Protein AF-A0A4R8GPX7-F1 (afdb_monomer_lite)

Radius of gyration: 12.35 Å; chains: 1; bounding box: 32×23×29 Å

Foldseek 3Di:
DWLDWDAAPNDTATEEEDPAAVVQCVVVVNDSVVVVVQVCVCGCVLVVQEPPPAWEWRAEQVQQKIWIWHHYPRYTYTHHIDNGSDDDDDPRYHYHYDD

InterPro domains:
  IPR025354 Protein of unknown function DUF4258 [PF14076] (18-82)

Sequence (99 aa):
MLLTECILDDKYFRVESTTHALKRMEERDINQNLVTAIILSLDKKLLDYNDTGEEVAVIDQENNLAVIIEVREFKAVVITVIDRANIHIKDGTRLEEIA

pLDDT: mean 93.26, std 6.21, range [66.94, 98.38]

Secondary structure (DSSP, 8-state):
-EEEEEEETTEEEEEEE-HHHHHHHHTTT--HHHHHHHHHTTTTHHHHHTTS--EEEEEETTTTEEEEEEEETTEEEEEEEES-S-----TT-EEEEE-

Organism: NCBI:txid46469

Structure (mmCIF, N/CA/C/O backbone):
data_AF-A0A4R8GPX7-F1
#
_entry.id   AF-A0A4R8GPX7-F1
#
loop_
_atom_site.group_PDB
_atom_site.id
_atom_site.type_symbol
_atom_site.label_atom_id
_atom_site.label_alt_id
_atom_site.label_comp_id
_atom_site.label_asym_id
_atom_site.label_entity_id
_atom_site.label_seq_id
_atom_site.pdbx_PDB_ins_code
_atom_site.Cartn_x
_atom_site.Cartn_y
_atom_site.Cartn_z
_atom_site.occupancy
_atom_site.B_iso_or_equiv
_atom_site.auth_seq_id
_atom_site.auth_comp_id
_atom_site.auth_asym_id
_atom_site.auth_atom_id
_atom_site.pdbx_PDB_model_num
ATOM 1 N N . MET A 1 1 ? 8.860 7.572 6.868 1.00 95.25 1 MET A N 1
ATOM 2 C CA . MET A 1 1 ? 9.336 6.747 8.001 1.00 95.25 1 MET A CA 1
ATOM 3 C C . MET A 1 1 ? 9.199 5.296 7.601 1.00 95.25 1 MET A C 1
ATOM 5 O O . MET A 1 1 ? 8.143 4.948 7.091 1.00 95.25 1 MET A O 1
ATOM 9 N N . LEU A 1 2 ? 10.250 4.492 7.757 1.00 97.25 2 LEU A N 1
ATOM 10 C CA . LEU A 1 2 ? 10.230 3.077 7.380 1.00 97.25 2 LEU A CA 1
ATOM 11 C C . LEU A 1 2 ? 9.205 2.317 8.232 1.00 97.25 2 LEU A C 1
ATOM 13 O O . LEU A 1 2 ? 9.245 2.429 9.454 1.00 97.25 2 LEU A O 1
ATOM 17 N N . LEU A 1 3 ? 8.299 1.588 7.578 1.00 97.25 3 LEU A N 1
ATOM 18 C CA . LEU A 1 3 ? 7.371 0.660 8.228 1.00 97.25 3 LEU A CA 1
ATOM 19 C C . LEU A 1 3 ? 7.883 -0.780 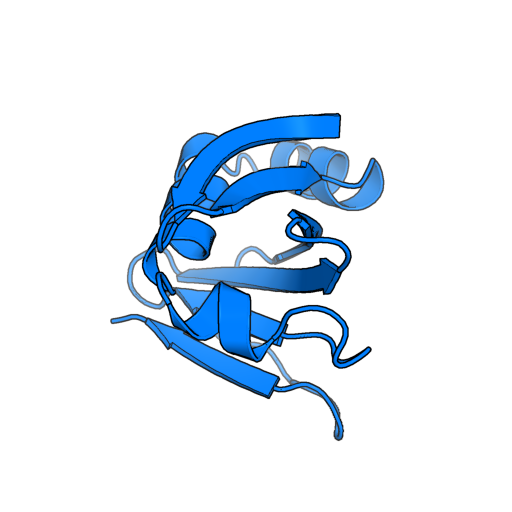8.128 1.00 97.25 3 LEU A C 1
ATOM 21 O O . LEU A 1 3 ? 7.890 -1.505 9.116 1.00 97.25 3 LEU A O 1
ATOM 25 N N . THR A 1 4 ? 8.306 -1.195 6.931 1.00 98.00 4 THR A N 1
ATOM 26 C CA . THR A 1 4 ? 8.872 -2.524 6.671 1.00 98.00 4 THR A CA 1
ATOM 27 C C . THR A 1 4 ? 9.705 -2.532 5.385 1.00 98.00 4 THR A C 1
ATOM 29 O O . THR A 1 4 ? 9.675 -1.574 4.606 1.00 98.00 4 THR A O 1
ATOM 32 N N . GLU A 1 5 ? 10.444 -3.612 5.162 1.00 97.50 5 GLU A N 1
ATOM 33 C CA . GLU A 1 5 ? 11.282 -3.856 3.989 1.00 97.50 5 GLU A CA 1
ATOM 34 C C . GLU A 1 5 ? 11.269 -5.343 3.617 1.00 97.50 5 GLU A C 1
ATOM 36 O O . GLU A 1 5 ? 11.135 -6.210 4.482 1.00 97.50 5 GLU A O 1
ATOM 41 N N . CYS A 1 6 ? 11.387 -5.646 2.325 1.00 95.81 6 CYS A N 1
ATOM 42 C CA . CYS A 1 6 ? 11.380 -7.011 1.806 1.00 95.81 6 CYS A CA 1
ATOM 43 C C . CYS A 1 6 ? 12.117 -7.113 0.461 1.00 95.81 6 CYS A C 1
ATOM 45 O O . CYS A 1 6 ? 12.549 -6.111 -0.111 1.00 95.81 6 CYS A O 1
ATOM 47 N N . ILE A 1 7 ? 12.271 -8.341 -0.042 1.00 95.81 7 ILE A N 1
ATOM 48 C CA . ILE A 1 7 ? 12.705 -8.596 -1.419 1.00 95.81 7 ILE A CA 1
ATOM 49 C C . ILE A 1 7 ? 11.478 -8.992 -2.246 1.00 95.81 7 ILE A C 1
ATOM 51 O O . ILE A 1 7 ? 10.809 -9.966 -1.906 1.00 95.81 7 ILE A O 1
ATOM 55 N N . LEU A 1 8 ? 11.211 -8.261 -3.328 1.00 93.88 8 LEU A N 1
ATOM 56 C CA . LEU A 1 8 ? 10.181 -8.569 -4.326 1.00 93.88 8 LEU A CA 1
ATOM 57 C C . LEU A 1 8 ? 10.856 -8.728 -5.690 1.00 93.88 8 LEU A C 1
ATOM 59 O O . LEU A 1 8 ? 11.459 -7.779 -6.181 1.00 93.88 8 LEU A O 1
ATOM 63 N N . ASP A 1 9 ? 10.777 -9.921 -6.286 1.00 92.69 9 ASP A N 1
ATOM 64 C CA . ASP A 1 9 ? 11.377 -10.244 -7.599 1.00 92.69 9 ASP A CA 1
ATOM 65 C C . ASP A 1 9 ? 12.852 -9.793 -7.722 1.00 92.69 9 ASP A C 1
ATOM 67 O O . ASP A 1 9 ? 13.242 -9.043 -8.617 1.00 92.69 9 ASP A O 1
ATOM 71 N N . ASP A 1 10 ? 13.670 -10.187 -6.739 1.00 94.00 10 ASP A N 1
ATOM 72 C CA . ASP A 1 10 ? 15.088 -9.811 -6.601 1.00 94.00 10 ASP A CA 1
ATOM 73 C C . ASP A 1 10 ? 15.363 -8.297 -6.453 1.00 94.00 10 ASP A C 1
ATOM 75 O O . ASP A 1 10 ? 16.512 -7.848 -6.526 1.00 94.00 10 ASP A O 1
ATOM 79 N N . LYS A 1 11 ? 14.333 -7.481 -6.199 1.00 93.75 11 LYS A N 1
ATOM 80 C CA . LYS A 1 11 ? 14.457 -6.057 -5.864 1.00 93.75 11 LYS A CA 1
ATOM 81 C C . LYS A 1 11 ? 14.284 -5.842 -4.369 1.00 93.75 11 LYS A C 1
ATOM 83 O O . LYS A 1 11 ? 13.338 -6.339 -3.767 1.00 93.75 11 LYS A O 1
ATOM 88 N N . TYR A 1 12 ? 15.175 -5.052 -3.775 1.00 96.56 12 TYR A N 1
ATOM 89 C CA . TYR A 1 12 ? 14.985 -4.563 -2.413 1.00 96.56 12 TYR A CA 1
ATOM 90 C C . TYR A 1 12 ? 13.894 -3.493 -2.409 1.00 96.56 12 TYR A C 1
ATOM 92 O O . TYR A 1 12 ? 14.042 -2.451 -3.049 1.00 96.56 12 TYR A O 1
ATOM 100 N N . PHE A 1 13 ? 12.803 -3.782 -1.708 1.00 97.75 13 PHE A N 1
ATOM 101 C CA . PHE A 1 13 ? 11.597 -2.976 -1.688 1.00 97.75 13 PHE A CA 1
ATOM 102 C C . PHE A 1 13 ? 11.290 -2.496 -0.272 1.00 97.75 13 PHE A C 1
ATOM 104 O O . PHE A 1 13 ? 11.481 -3.219 0.708 1.00 97.75 13 PHE A O 1
ATOM 111 N N . ARG A 1 14 ? 10.800 -1.261 -0.149 1.00 98.31 14 ARG A N 1
ATOM 112 C CA . ARG A 1 14 ? 10.465 -0.651 1.146 1.00 98.31 14 ARG A CA 1
ATOM 113 C C . ARG A 1 14 ? 9.023 -0.187 1.193 1.00 98.31 14 ARG A C 1
ATOM 115 O O . ARG A 1 14 ? 8.478 0.296 0.208 1.00 98.31 14 ARG A O 1
ATOM 122 N N . VAL A 1 15 ? 8.440 -0.237 2.381 1.00 98.25 15 VAL A N 1
ATOM 123 C CA . VAL A 1 15 ? 7.181 0.440 2.681 1.00 98.25 15 VAL A CA 1
ATOM 124 C C . VAL A 1 15 ? 7.477 1.548 3.678 1.00 98.25 15 VAL A C 1
ATOM 126 O O . VAL A 1 15 ? 7.967 1.303 4.782 1.00 98.25 15 VAL A O 1
ATOM 129 N N . GLU A 1 16 ? 7.188 2.785 3.294 1.00 98.38 16 GLU A N 1
ATOM 130 C CA . GLU A 1 16 ? 7.374 3.961 4.134 1.00 98.38 16 GLU A CA 1
ATOM 131 C C . GLU A 1 16 ? 6.055 4.694 4.341 1.00 98.38 16 GLU A C 1
ATOM 133 O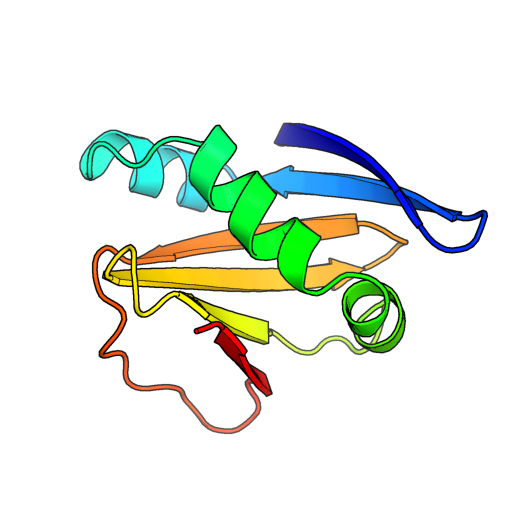 O . GLU A 1 16 ? 5.239 4.783 3.440 1.00 98.38 16 GLU A O 1
ATOM 138 N N . SER A 1 17 ? 5.872 5.309 5.503 1.00 97.81 17 SER A N 1
ATOM 139 C CA . SER A 1 17 ? 4.739 6.191 5.772 1.00 97.81 17 SER A CA 1
ATOM 140 C C . SER A 1 17 ? 5.143 7.657 5.776 1.00 97.81 17 SER A C 1
ATOM 142 O O . SER A 1 17 ? 6.219 8.024 6.269 1.00 97.81 17 SER A O 1
ATOM 144 N N . THR A 1 18 ? 4.251 8.519 5.295 1.00 98.06 18 THR A N 1
ATOM 145 C CA . THR A 1 18 ? 4.311 9.957 5.577 1.00 98.06 18 THR A CA 1
ATOM 146 C C . THR A 1 18 ? 3.934 10.238 7.036 1.00 98.06 18 THR A C 1
ATOM 148 O O . THR A 1 18 ? 3.261 9.434 7.688 1.00 98.06 18 THR A O 1
ATOM 151 N N . THR A 1 19 ? 4.318 11.411 7.548 1.00 97.31 19 THR A N 1
ATOM 152 C CA . THR A 1 19 ? 3.854 11.902 8.859 1.00 97.31 19 THR A CA 1
ATOM 153 C C . THR A 1 19 ? 2.330 12.012 8.907 1.00 97.31 19 THR A C 1
ATOM 155 O O . THR A 1 19 ? 1.717 11.740 9.936 1.00 97.31 19 THR A O 1
ATOM 158 N N . HIS A 1 20 ? 1.708 12.379 7.782 1.00 96.69 20 HIS A N 1
ATOM 159 C CA . HIS A 1 20 ? 0.259 12.484 7.670 1.00 96.69 20 HIS A CA 1
ATOM 160 C C . HIS A 1 20 ? -0.429 11.129 7.865 1.00 96.69 20 HIS A C 1
ATOM 162 O O . HIS A 1 20 ? -1.332 11.017 8.692 1.00 96.69 20 HIS A O 1
ATOM 168 N N . ALA A 1 21 ? 0.028 10.097 7.156 1.00 97.19 21 ALA A N 1
ATOM 169 C CA . ALA A 1 21 ? -0.500 8.746 7.288 1.00 97.19 21 ALA A CA 1
ATOM 170 C C . ALA A 1 21 ? -0.304 8.172 8.698 1.00 97.19 21 ALA A C 1
ATOM 172 O O . ALA A 1 21 ? -1.248 7.608 9.241 1.00 97.19 21 ALA A O 1
ATOM 173 N N . LEU A 1 22 ? 0.857 8.382 9.332 1.00 97.69 22 LEU A N 1
ATOM 174 C CA . LEU A 1 22 ? 1.091 7.923 10.709 1.00 97.69 22 LEU A CA 1
ATOM 175 C C . LEU A 1 22 ? 0.105 8.549 11.695 1.00 97.69 22 LEU A C 1
ATOM 177 O O . LEU A 1 22 ? -0.511 7.837 12.483 1.00 97.69 22 LEU A O 1
ATOM 181 N N . LYS A 1 23 ? -0.104 9.866 11.597 1.00 97.44 23 LYS A N 1
ATOM 182 C CA . LYS A 1 23 ? -1.090 10.566 12.426 1.00 97.44 23 LYS A CA 1
ATOM 183 C C . LYS A 1 23 ? -2.496 10.000 12.220 1.00 97.44 23 LYS A C 1
ATOM 185 O O . LYS A 1 23 ? -3.249 9.847 13.170 1.00 97.44 23 LYS A O 1
ATOM 190 N N . ARG A 1 24 ? -2.848 9.667 10.977 1.00 96.81 24 ARG A N 1
ATOM 191 C CA . ARG A 1 24 ? -4.153 9.090 10.629 1.00 96.81 24 ARG A CA 1
ATOM 192 C C . ARG A 1 24 ? -4.345 7.668 11.129 1.00 96.81 24 ARG A C 1
ATOM 194 O O . ARG A 1 24 ? -5.484 7.297 11.391 1.00 96.81 24 ARG A O 1
ATOM 201 N N . MET A 1 25 ? -3.268 6.896 11.229 1.00 96.75 25 MET A N 1
ATOM 202 C CA . MET A 1 25 ? -3.303 5.583 11.861 1.00 96.75 25 MET A CA 1
ATOM 203 C C . MET A 1 25 ? -3.519 5.725 13.370 1.00 96.75 25 MET A C 1
ATOM 205 O O . MET A 1 25 ? -4.402 5.078 13.913 1.00 96.75 25 MET A O 1
ATOM 209 N N . GLU A 1 26 ? -2.790 6.634 14.023 1.00 96.94 26 GLU A N 1
ATOM 210 C CA . GLU A 1 26 ? -2.920 6.905 15.461 1.00 96.94 26 GLU A CA 1
ATOM 211 C C . GLU A 1 26 ? -4.310 7.441 15.842 1.00 96.94 26 GLU A C 1
ATOM 213 O O . GLU A 1 26 ? -4.956 6.898 16.731 1.00 96.94 26 GLU A O 1
ATOM 218 N N . GLU A 1 27 ? -4.814 8.460 15.133 1.00 96.31 27 GLU A N 1
ATOM 219 C CA . GLU A 1 27 ? -6.134 9.072 15.377 1.00 96.31 27 GLU A CA 1
ATOM 220 C C . GLU A 1 27 ? -7.298 8.072 15.272 1.00 96.31 27 GLU A C 1
ATOM 222 O O . GLU A 1 27 ? -8.393 8.354 15.761 1.00 96.31 27 GLU A O 1
ATOM 227 N N . ARG A 1 28 ? -7.085 6.936 14.601 1.00 93.00 28 ARG A N 1
ATOM 228 C CA . ARG A 1 28 ? -8.122 5.950 14.278 1.00 93.00 28 ARG A CA 1
ATOM 229 C C . ARG A 1 28 ? -7.818 4.544 14.790 1.00 93.00 28 ARG A C 1
ATOM 231 O O . ARG A 1 28 ? -8.512 3.615 14.396 1.00 93.00 28 ARG A O 1
ATOM 238 N N . ASP A 1 29 ? -6.797 4.399 15.633 1.00 95.06 29 ASP A N 1
ATOM 239 C CA . ASP A 1 29 ? -6.356 3.114 16.195 1.00 95.06 29 ASP A CA 1
ATOM 240 C C . ASP A 1 29 ? -6.085 2.029 15.126 1.00 95.06 29 ASP A C 1
ATOM 242 O O . ASP A 1 29 ? -6.401 0.851 15.284 1.00 95.06 29 ASP A O 1
ATOM 246 N N . ILE A 1 30 ? -5.506 2.430 13.988 1.00 95.75 30 ILE A N 1
ATOM 247 C CA . ILE A 1 30 ? -5.163 1.517 12.892 1.00 95.75 30 ILE A CA 1
ATOM 248 C C . ILE A 1 30 ? -3.749 0.979 13.106 1.00 95.75 30 ILE A C 1
ATOM 250 O O . ILE A 1 30 ? -2.775 1.727 13.207 1.00 95.75 30 ILE A O 1
ATOM 254 N N . ASN A 1 31 ? -3.620 -0.345 13.101 1.00 94.88 31 ASN A N 1
ATOM 255 C CA . ASN A 1 31 ? -2.341 -1.017 13.277 1.00 94.88 31 ASN A CA 1
ATOM 256 C C . ASN A 1 31 ? -1.435 -0.856 12.039 1.00 94.88 31 ASN A C 1
ATOM 258 O O . ASN A 1 31 ? -1.810 -1.234 10.929 1.00 94.88 31 ASN A O 1
ATOM 262 N N . GLN A 1 32 ? -0.205 -0.369 12.234 1.00 96.19 32 GLN A N 1
ATOM 263 C CA . GLN A 1 32 ? 0.788 -0.227 11.159 1.00 96.19 32 GLN A CA 1
ATOM 264 C C . GLN A 1 32 ? 1.101 -1.564 10.467 1.00 96.19 32 GLN A C 1
ATOM 266 O O . GLN A 1 32 ? 1.286 -1.581 9.254 1.00 96.19 32 GLN A O 1
ATOM 271 N N . ASN A 1 33 ? 1.104 -2.680 11.205 1.00 96.31 33 ASN A N 1
ATOM 272 C CA . ASN A 1 33 ? 1.347 -4.016 10.651 1.00 96.31 33 ASN A CA 1
ATOM 273 C C . ASN A 1 33 ? 0.214 -4.485 9.729 1.00 96.31 33 ASN A C 1
ATOM 275 O O . ASN A 1 33 ? 0.459 -5.231 8.787 1.00 96.31 33 ASN A O 1
ATOM 279 N N . LEU A 1 34 ? -1.024 -4.054 9.991 1.00 95.88 34 LEU A N 1
ATOM 280 C CA . LEU A 1 34 ? -2.146 -4.337 9.098 1.00 95.88 34 LEU A CA 1
ATOM 281 C C . LEU A 1 34 ? -1.977 -3.564 7.786 1.00 95.88 34 LEU A C 1
ATOM 283 O O . LEU A 1 34 ? -2.081 -4.140 6.709 1.00 95.88 34 LEU A O 1
ATOM 287 N N . VAL A 1 35 ? -1.627 -2.278 7.870 1.00 97.06 35 VAL A N 1
ATOM 288 C CA . VAL A 1 35 ? -1.373 -1.444 6.684 1.00 97.06 35 VAL A CA 1
ATOM 289 C C . VAL A 1 35 ? -0.238 -2.015 5.834 1.00 97.06 35 VAL A C 1
ATOM 291 O O . VAL A 1 35 ? -0.357 -2.070 4.612 1.00 97.06 35 VAL A O 1
ATOM 294 N N . THR A 1 36 ? 0.861 -2.457 6.451 1.00 96.88 36 THR A N 1
ATOM 295 C CA . THR A 1 36 ? 1.961 -3.074 5.698 1.00 96.88 36 THR A CA 1
ATOM 296 C C . THR A 1 36 ? 1.547 -4.394 5.059 1.00 96.88 36 THR A C 1
ATOM 298 O O . THR A 1 36 ? 1.903 -4.619 3.906 1.00 96.88 36 THR A O 1
ATOM 301 N N . ALA A 1 37 ? 0.766 -5.233 5.747 1.00 96.25 37 ALA A N 1
ATOM 302 C CA . ALA A 1 37 ? 0.245 -6.476 5.181 1.00 96.25 37 ALA A CA 1
ATOM 303 C C . ALA A 1 37 ? -0.647 -6.223 3.953 1.00 96.25 37 ALA A C 1
ATOM 305 O O . ALA A 1 37 ? -0.447 -6.860 2.921 1.00 96.25 37 ALA A O 1
ATOM 306 N N . ILE A 1 38 ? -1.551 -5.240 4.030 1.00 96.31 38 ILE A N 1
ATOM 307 C CA . ILE A 1 38 ? -2.410 -4.815 2.912 1.00 96.31 38 ILE A CA 1
ATOM 308 C C . ILE A 1 38 ? -1.567 -4.408 1.703 1.00 96.31 38 ILE A C 1
ATOM 310 O O . ILE A 1 38 ? -1.798 -4.882 0.595 1.00 96.31 38 ILE A O 1
ATOM 314 N N . ILE A 1 39 ? -0.548 -3.572 1.906 1.00 97.00 39 ILE A N 1
ATOM 315 C CA . ILE A 1 39 ? 0.322 -3.112 0.815 1.00 97.00 39 ILE A CA 1
ATOM 316 C C . ILE A 1 39 ? 1.092 -4.282 0.203 1.00 97.00 39 ILE A C 1
ATOM 318 O O . ILE A 1 39 ? 1.142 -4.409 -1.016 1.00 97.00 39 ILE A O 1
ATOM 322 N N . LEU A 1 40 ? 1.678 -5.146 1.035 1.00 95.50 40 LEU A N 1
ATOM 323 C CA . LEU A 1 40 ? 2.463 -6.288 0.565 1.00 95.50 40 LEU A CA 1
ATOM 324 C C . LEU A 1 40 ? 1.607 -7.358 -0.129 1.00 95.50 40 LEU A C 1
ATOM 326 O O . LEU A 1 40 ? 2.140 -8.100 -0.949 1.00 95.50 40 LEU A O 1
ATOM 330 N N . SER A 1 41 ? 0.295 -7.408 0.128 1.00 95.31 41 SER A N 1
ATOM 331 C CA . SER A 1 41 ? -0.633 -8.311 -0.572 1.00 95.31 41 SER A CA 1
ATOM 332 C C . SER A 1 41 ? -0.747 -8.027 -2.077 1.00 95.31 41 SER A C 1
ATOM 334 O O . SER A 1 41 ? -1.107 -8.918 -2.844 1.00 95.31 41 SER A O 1
ATOM 336 N N . LEU A 1 42 ? -0.383 -6.815 -2.516 1.00 94.69 42 LEU A N 1
ATOM 337 C CA . LEU A 1 42 ? -0.308 -6.461 -3.935 1.00 94.69 42 LEU A CA 1
ATOM 338 C C . LEU A 1 42 ? 0.838 -7.178 -4.670 1.00 94.69 42 LEU A C 1
ATOM 340 O O . LEU A 1 42 ? 0.803 -7.271 -5.899 1.00 94.69 42 LEU A O 1
ATOM 344 N N . ASP A 1 43 ? 1.838 -7.675 -3.934 1.00 93.75 43 ASP A N 1
ATOM 345 C CA . ASP A 1 43 ? 2.967 -8.453 -4.451 1.00 93.75 43 ASP A CA 1
ATOM 346 C C . ASP A 1 43 ? 3.596 -7.800 -5.703 1.00 93.75 43 ASP A C 1
ATOM 348 O O . ASP A 1 43 ? 3.987 -6.628 -5.672 1.00 93.75 43 ASP A O 1
ATOM 352 N N . LYS A 1 44 ? 3.655 -8.514 -6.835 1.00 92.50 44 LYS A N 1
ATOM 353 C CA . LYS A 1 44 ? 4.291 -8.045 -8.075 1.00 92.50 44 LYS A CA 1
ATOM 354 C C . LYS A 1 44 ? 3.660 -6.782 -8.656 1.00 92.50 44 LYS A C 1
ATOM 356 O O . LYS A 1 44 ? 4.363 -6.034 -9.329 1.00 92.50 44 LYS A O 1
ATOM 361 N N . LYS A 1 45 ? 2.390 -6.486 -8.348 1.00 94.25 45 LYS A N 1
ATOM 362 C CA . LYS A 1 45 ? 1.732 -5.254 -8.815 1.00 94.25 45 LYS A CA 1
ATOM 363 C C . LYS A 1 45 ? 2.427 -3.998 -8.290 1.00 94.25 45 LYS A C 1
ATOM 365 O O . LYS A 1 45 ? 2.418 -2.972 -8.958 1.00 94.25 45 LYS A O 1
ATOM 370 N N . LEU A 1 46 ? 3.081 -4.072 -7.126 1.00 95.50 46 LEU A N 1
ATOM 371 C CA . LEU A 1 46 ? 3.892 -2.965 -6.612 1.00 95.50 46 LEU A CA 1
ATOM 372 C C . LEU A 1 46 ? 5.003 -2.575 -7.594 1.00 95.50 46 LEU A C 1
ATOM 374 O O . LEU A 1 46 ? 5.305 -1.393 -7.734 1.00 95.50 46 LEU A O 1
ATOM 378 N N . LEU A 1 47 ? 5.587 -3.546 -8.299 1.00 94.62 47 LEU A N 1
ATOM 379 C CA . LEU A 1 47 ? 6.616 -3.288 -9.305 1.00 94.62 47 LEU A CA 1
ATOM 380 C C . LEU A 1 47 ? 6.025 -2.644 -10.564 1.00 94.62 47 LEU A C 1
ATOM 382 O O . LEU A 1 47 ? 6.666 -1.770 -11.141 1.00 94.62 47 LEU A O 1
ATOM 386 N N . ASP A 1 48 ? 4.795 -3.006 -10.939 1.00 94.69 48 ASP A N 1
ATOM 387 C CA . ASP A 1 48 ? 4.077 -2.392 -12.066 1.00 94.69 48 ASP A CA 1
ATOM 388 C C . ASP A 1 48 ? 3.712 -0.923 -11.797 1.00 94.69 48 ASP A C 1
ATOM 390 O O . ASP A 1 48 ? 3.617 -0.120 -12.726 1.00 94.69 48 ASP A O 1
ATOM 394 N N . TYR A 1 49 ? 3.507 -0.562 -10.528 1.00 95.31 49 TYR A N 1
ATOM 395 C CA . TYR A 1 49 ? 3.225 0.812 -10.104 1.00 95.31 49 TYR A CA 1
ATOM 396 C C . TYR A 1 49 ? 4.468 1.678 -9.954 1.00 95.31 49 TYR A C 1
ATOM 398 O O . TYR A 1 49 ? 4.352 2.906 -9.910 1.00 95.31 49 TYR A O 1
ATOM 406 N N . ASN A 1 50 ? 5.644 1.063 -9.874 1.00 96.38 50 ASN A N 1
ATOM 407 C CA . ASN A 1 50 ? 6.870 1.773 -9.575 1.00 96.38 50 ASN A CA 1
ATOM 408 C C . ASN A 1 50 ? 7.199 2.827 -10.643 1.00 96.38 50 ASN A C 1
ATOM 410 O O . ASN A 1 50 ? 7.302 2.518 -11.827 1.00 96.38 50 ASN A O 1
ATOM 414 N N . ASP A 1 51 ? 7.397 4.067 -10.194 1.00 95.94 51 ASP A N 1
ATOM 415 C CA . ASP A 1 51 ? 7.758 5.231 -11.014 1.00 95.94 51 ASP A CA 1
ATOM 416 C C . ASP A 1 51 ? 6.719 5.600 -12.095 1.00 95.94 51 ASP A C 1
ATOM 418 O O . ASP A 1 51 ? 7.017 6.347 -13.027 1.00 95.94 51 ASP A O 1
ATOM 422 N N . THR A 1 52 ? 5.471 5.138 -11.951 1.00 94.38 52 THR A N 1
ATOM 423 C CA . THR A 1 52 ? 4.348 5.548 -12.820 1.00 94.38 52 THR A CA 1
ATOM 424 C C . THR A 1 52 ? 3.893 6.988 -12.565 1.00 94.38 52 THR A C 1
ATOM 426 O O . THR A 1 52 ? 3.314 7.619 -13.447 1.00 94.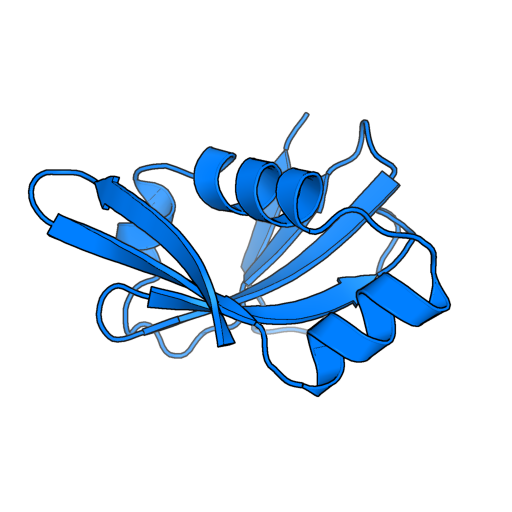38 52 THR A O 1
ATOM 429 N N . GLY A 1 53 ? 4.156 7.513 -11.363 1.00 90.81 53 GLY A N 1
ATOM 430 C CA . GLY A 1 53 ? 3.654 8.809 -10.896 1.00 90.81 53 GLY A CA 1
ATOM 431 C C . GLY A 1 53 ? 2.172 8.800 -10.505 1.00 90.81 53 GLY A C 1
ATOM 432 O O . GLY A 1 53 ? 1.625 9.856 -10.194 1.00 90.81 53 GLY A O 1
ATOM 433 N N . GLU A 1 54 ? 1.523 7.635 -10.524 1.00 91.25 54 GLU A N 1
ATOM 434 C CA . GLU A 1 54 ? 0.111 7.477 -10.185 1.00 91.25 54 GLU A CA 1
ATOM 435 C C . GLU A 1 54 ? -0.065 7.119 -8.703 1.00 91.25 54 GLU A C 1
ATOM 437 O O . GLU A 1 54 ? 0.715 6.363 -8.118 1.00 91.25 54 GLU A O 1
ATOM 442 N N . GLU A 1 55 ? -1.131 7.644 -8.095 1.00 94.44 55 GLU A N 1
ATOM 443 C CA . GLU A 1 55 ? -1.591 7.181 -6.787 1.00 94.44 55 GLU A CA 1
ATOM 444 C C . GLU A 1 55 ? -2.434 5.910 -6.955 1.00 94.44 55 GLU A C 1
ATOM 446 O O . GLU A 1 55 ? -3.247 5.788 -7.880 1.00 94.44 55 GLU A O 1
ATOM 451 N N . VAL A 1 56 ? -2.270 4.976 -6.023 1.00 94.94 56 VAL A N 1
ATOM 452 C CA . VAL A 1 56 ? -3.002 3.713 -5.960 1.00 94.94 56 VAL A CA 1
ATOM 453 C C . VAL A 1 56 ? -3.814 3.684 -4.672 1.00 94.94 56 VAL A C 1
ATOM 455 O O . VAL A 1 56 ? -3.273 3.823 -3.573 1.00 94.94 56 VAL A O 1
ATOM 458 N N . ALA A 1 57 ? -5.121 3.497 -4.809 1.00 95.50 57 ALA A N 1
ATOM 459 C CA . ALA A 1 57 ? -6.026 3.222 -3.709 1.00 95.50 57 ALA A CA 1
ATOM 460 C C . ALA A 1 57 ? -6.164 1.707 -3.536 1.00 95.50 57 ALA A C 1
ATOM 462 O O . ALA A 1 57 ? -6.699 1.028 -4.410 1.00 95.50 57 ALA A O 1
ATOM 463 N N . VAL A 1 58 ? -5.690 1.196 -2.403 1.00 95.56 58 VAL A N 1
ATOM 464 C CA . VAL A 1 58 ? -5.826 -0.208 -2.005 1.00 95.56 58 VAL A CA 1
ATOM 465 C C . VAL A 1 58 ? -6.972 -0.306 -1.014 1.00 95.56 58 VAL A C 1
ATOM 467 O O . VAL A 1 58 ? -6.893 0.268 0.074 1.00 95.56 58 VAL A O 1
ATOM 470 N N . ILE A 1 59 ? -8.044 -0.990 -1.394 1.00 94.50 59 ILE A N 1
ATOM 471 C CA . ILE A 1 59 ? -9.236 -1.166 -0.571 1.00 94.50 59 ILE A CA 1
ATOM 472 C C . ILE A 1 59 ? -9.260 -2.594 -0.035 1.00 94.50 59 ILE A C 1
ATOM 474 O O . ILE A 1 59 ? -9.371 -3.545 -0.803 1.00 94.50 59 ILE A O 1
ATOM 478 N N . ASP A 1 60 ? -9.191 -2.713 1.287 1.00 92.75 60 ASP A N 1
ATOM 479 C CA . ASP A 1 60 ? -9.343 -3.960 2.027 1.00 92.75 60 ASP A CA 1
ATOM 480 C C . ASP A 1 60 ? -10.767 -4.038 2.585 1.00 92.75 60 ASP A C 1
ATOM 482 O O . ASP A 1 60 ? -11.143 -3.293 3.501 1.00 92.75 60 ASP A O 1
ATOM 486 N N . GLN A 1 61 ? -11.575 -4.917 1.993 1.00 89.38 61 GLN A N 1
ATOM 487 C CA . GLN A 1 61 ? -12.974 -5.085 2.379 1.00 89.38 61 GLN A CA 1
ATOM 488 C C . GLN A 1 61 ? -13.121 -5.839 3.707 1.00 89.38 61 GLN A C 1
ATOM 490 O O . GLN A 1 61 ? -14.024 -5.504 4.478 1.00 89.38 61 GLN A O 1
ATOM 495 N N . GLU A 1 62 ? -12.243 -6.801 4.016 1.00 90.62 62 GLU A N 1
ATOM 496 C CA . GLU A 1 62 ? -12.313 -7.586 5.259 1.00 90.62 62 GLU A CA 1
ATOM 497 C C . GLU A 1 62 ? -12.073 -6.704 6.478 1.00 90.62 62 GLU A C 1
ATOM 499 O O . GLU A 1 62 ? -12.816 -6.751 7.462 1.00 90.62 62 GLU A O 1
ATOM 504 N N . ASN A 1 63 ? -11.047 -5.859 6.395 1.00 91.06 63 ASN A N 1
ATOM 505 C CA . ASN A 1 63 ? -10.666 -4.960 7.476 1.00 91.06 63 ASN A CA 1
ATOM 506 C C . ASN A 1 63 ? -11.370 -3.597 7.392 1.00 91.06 63 ASN A C 1
ATOM 508 O O . ASN A 1 63 ? -11.148 -2.739 8.249 1.00 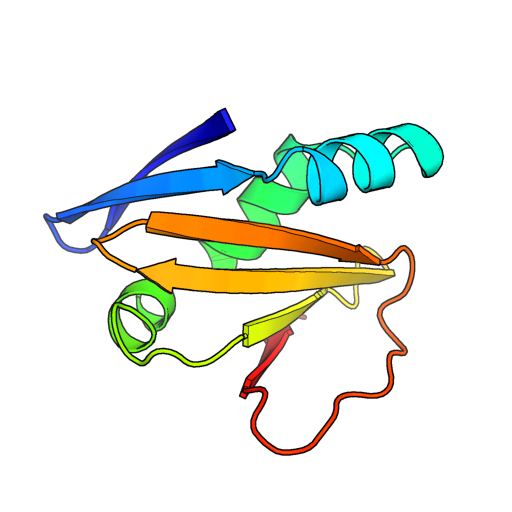91.06 63 ASN A O 1
ATOM 512 N N . ASN A 1 64 ? -12.230 -3.396 6.383 1.00 92.31 64 ASN A N 1
ATOM 513 C CA . ASN A 1 64 ? -12.946 -2.151 6.103 1.00 92.31 64 ASN A CA 1
ATOM 514 C C . ASN A 1 64 ? -12.002 -0.930 6.106 1.00 92.31 64 ASN A C 1
ATOM 516 O O . ASN A 1 64 ? -12.250 0.079 6.770 1.00 92.31 64 ASN A O 1
ATOM 520 N N . LEU A 1 65 ? -10.902 -1.029 5.359 1.00 94.12 65 LEU A N 1
ATOM 521 C CA . LEU A 1 65 ? -9.825 -0.045 5.328 1.00 94.12 65 LEU A CA 1
ATOM 522 C C . LEU A 1 65 ? -9.522 0.364 3.885 1.00 94.12 65 LEU A C 1
ATOM 524 O O . LEU A 1 65 ? -9.602 -0.448 2.969 1.00 94.12 65 LEU A O 1
ATOM 528 N N . ALA A 1 66 ? -9.098 1.608 3.683 1.00 95.25 66 ALA A N 1
ATOM 529 C CA . ALA A 1 66 ? -8.471 2.013 2.433 1.00 95.25 66 ALA A CA 1
ATOM 530 C C . ALA A 1 66 ? -7.113 2.670 2.688 1.00 95.25 66 ALA A C 1
ATOM 532 O O . ALA A 1 66 ? -6.961 3.510 3.581 1.00 95.25 66 ALA A O 1
ATOM 533 N N . VAL A 1 67 ? -6.123 2.303 1.882 1.00 96.75 67 VAL A N 1
ATOM 534 C CA . VAL A 1 67 ? -4.751 2.803 1.955 1.00 96.75 67 VAL A CA 1
ATOM 535 C C . VAL A 1 67 ? -4.413 3.466 0.629 1.00 96.75 67 VAL A C 1
ATOM 537 O O . VAL A 1 67 ? -4.511 2.840 -0.421 1.00 96.75 67 VAL A O 1
ATOM 540 N N . ILE A 1 68 ? -4.005 4.733 0.671 1.00 96.62 68 ILE A N 1
ATOM 541 C CA . ILE A 1 68 ? -3.516 5.434 -0.519 1.00 96.62 68 ILE A CA 1
ATOM 542 C C . ILE A 1 68 ? -1.997 5.377 -0.517 1.00 96.62 68 ILE A C 1
ATOM 544 O O . ILE A 1 68 ? -1.358 5.827 0.446 1.00 96.62 68 ILE A O 1
ATOM 548 N N . ILE A 1 69 ? -1.434 4.842 -1.595 1.00 97.69 69 ILE A N 1
ATOM 549 C CA . ILE A 1 69 ? 0.005 4.737 -1.801 1.00 97.69 69 ILE A CA 1
ATOM 550 C C . ILE A 1 69 ? 0.435 5.360 -3.125 1.00 97.69 69 ILE A C 1
ATOM 552 O O . ILE A 1 69 ? -0.343 5.486 -4.061 1.00 97.69 69 ILE A O 1
ATOM 556 N N . GLU A 1 70 ? 1.714 5.685 -3.210 1.00 97.50 70 GLU A N 1
ATOM 557 C CA . GLU A 1 70 ? 2.427 5.925 -4.463 1.00 97.50 70 GLU A CA 1
ATOM 558 C C . GLU A 1 70 ? 3.675 5.044 -4.439 1.00 97.50 70 GLU A C 1
ATOM 560 O O . GLU A 1 70 ? 4.327 4.938 -3.393 1.00 97.50 70 GLU A O 1
ATOM 565 N N . VAL A 1 71 ? 4.013 4.405 -5.559 1.00 97.62 71 VAL A N 1
ATOM 566 C CA . VAL A 1 71 ? 5.231 3.596 -5.651 1.00 97.62 71 VAL A CA 1
ATOM 567 C C . VAL A 1 71 ? 6.275 4.323 -6.488 1.00 97.62 71 VAL A C 1
ATOM 569 O O . VAL A 1 71 ? 6.062 4.597 -7.666 1.00 97.62 71 VAL A O 1
ATOM 572 N N . ARG A 1 72 ? 7.419 4.625 -5.873 1.00 97.19 72 ARG A N 1
ATOM 573 C CA . ARG A 1 72 ? 8.568 5.263 -6.528 1.00 97.19 72 ARG A CA 1
ATOM 574 C C . ARG A 1 72 ? 9.873 4.715 -5.984 1.00 97.19 72 ARG A C 1
ATOM 576 O O . ARG A 1 72 ? 9.950 4.428 -4.792 1.00 97.19 72 ARG A O 1
ATOM 583 N N . GLU A 1 73 ? 10.899 4.607 -6.819 1.00 96.44 73 GLU A N 1
ATOM 584 C CA . GLU A 1 73 ? 12.238 4.148 -6.423 1.00 96.44 73 GLU A CA 1
ATOM 585 C C . GLU A 1 73 ? 12.222 2.835 -5.598 1.00 96.44 73 GLU A C 1
ATOM 587 O O . GLU A 1 73 ? 12.900 2.715 -4.572 1.00 96.44 73 GLU A O 1
ATOM 592 N N . PHE A 1 74 ? 11.410 1.857 -6.017 1.00 97.00 74 PHE A N 1
ATOM 593 C CA . PHE A 1 74 ? 11.163 0.583 -5.322 1.00 97.00 74 PHE A CA 1
ATOM 594 C C . PHE A 1 74 ? 10.690 0.757 -3.874 1.00 97.00 74 PHE A C 1
ATOM 596 O O . PHE A 1 74 ? 11.090 0.044 -2.949 1.00 97.00 74 PHE A O 1
ATOM 603 N N . LYS A 1 75 ? 9.830 1.747 -3.661 1.00 97.50 75 LYS A N 1
ATOM 604 C CA . LYS A 1 75 ? 9.281 2.066 -2.353 1.00 97.50 75 LYS A CA 1
ATOM 605 C C . LYS A 1 75 ? 7.820 2.461 -2.475 1.00 97.50 75 LYS A C 1
ATOM 607 O O . LYS A 1 75 ? 7.486 3.420 -3.165 1.00 97.50 75 LYS A O 1
ATOM 612 N N . ALA A 1 76 ? 6.962 1.763 -1.739 1.00 98.06 76 ALA A N 1
ATOM 613 C CA . ALA A 1 76 ? 5.584 2.175 -1.525 1.00 98.06 76 ALA A CA 1
ATOM 614 C C . ALA A 1 76 ? 5.535 3.231 -0.415 1.00 98.06 76 ALA A C 1
ATOM 616 O O . ALA A 1 76 ? 5.959 2.984 0.717 1.00 98.06 76 ALA A O 1
ATOM 617 N N . VAL A 1 77 ? 5.017 4.413 -0.733 1.00 98.38 77 VAL A N 1
ATOM 618 C CA . VAL A 1 77 ? 4.824 5.508 0.217 1.00 98.38 77 VAL A CA 1
ATOM 619 C C . VAL A 1 77 ? 3.363 5.586 0.609 1.00 98.38 77 VAL A C 1
ATOM 621 O O . VAL A 1 77 ? 2.530 5.948 -0.209 1.00 98.38 77 VAL A O 1
ATOM 624 N N . VAL A 1 78 ? 3.056 5.316 1.874 1.00 98.12 78 VAL A N 1
ATOM 625 C CA . VAL A 1 78 ? 1.722 5.495 2.446 1.00 98.12 78 VAL A CA 1
ATOM 626 C C . VAL A 1 78 ? 1.441 6.982 2.624 1.00 98.12 78 VAL A C 1
ATOM 628 O O . VAL A 1 78 ? 2.002 7.651 3.503 1.00 98.12 78 VAL A O 1
ATOM 631 N N . ILE A 1 79 ? 0.562 7.502 1.773 1.00 97.38 79 ILE A N 1
ATOM 632 C CA . ILE A 1 79 ? 0.146 8.906 1.758 1.00 97.38 79 ILE A CA 1
ATOM 633 C C . ILE A 1 79 ? -0.913 9.141 2.835 1.00 97.38 79 ILE A C 1
ATOM 635 O O . ILE A 1 79 ? -0.789 10.064 3.641 1.00 97.38 79 ILE A O 1
ATOM 639 N N . THR A 1 80 ? -1.930 8.279 2.898 1.00 95.94 80 THR A N 1
ATOM 640 C CA . THR A 1 80 ? -2.963 8.314 3.939 1.00 95.94 80 THR A CA 1
ATOM 641 C C . THR A 1 80 ? -3.593 6.938 4.134 1.00 95.94 80 THR A C 1
ATOM 643 O O . THR A 1 80 ? -3.551 6.088 3.248 1.00 95.94 80 THR A O 1
ATOM 646 N N . VAL A 1 81 ? -4.229 6.755 5.288 1.00 95.50 81 VAL A N 1
ATOM 647 C CA . VAL A 1 81 ? -5.128 5.631 5.566 1.00 95.50 81 VAL A CA 1
ATOM 648 C C . VAL A 1 81 ? -6.518 6.175 5.880 1.00 95.50 81 VAL A C 1
ATOM 650 O O . VAL A 1 81 ? -6.651 7.290 6.405 1.00 95.50 81 VAL A O 1
ATOM 653 N N . ILE A 1 82 ? -7.553 5.420 5.535 1.00 93.88 82 ILE A N 1
ATOM 654 C CA . ILE A 1 82 ? -8.962 5.748 5.732 1.00 93.88 82 ILE A CA 1
ATOM 655 C C . ILE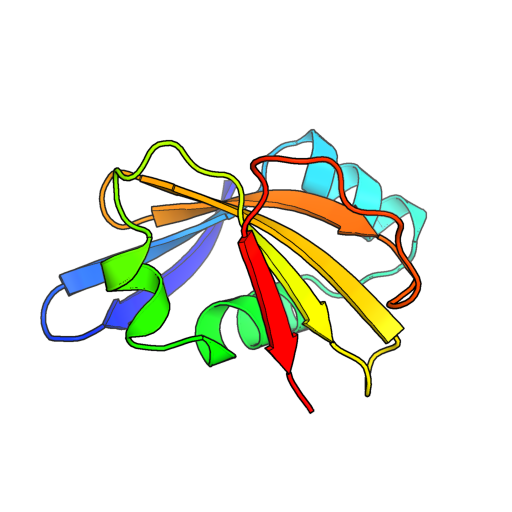 A 1 82 ? -9.637 4.544 6.404 1.00 93.88 82 ILE A C 1
ATOM 657 O O . ILE A 1 82 ? -9.464 3.411 5.975 1.00 93.88 82 ILE A O 1
ATOM 661 N N . ASP A 1 83 ? -10.409 4.803 7.456 1.00 91.06 83 ASP A N 1
ATOM 662 C CA . ASP A 1 83 ? -11.119 3.833 8.309 1.00 91.06 83 ASP A CA 1
ATOM 663 C C . ASP A 1 83 ? -12.420 3.286 7.698 1.00 91.06 83 ASP A C 1
ATOM 665 O O . ASP A 1 83 ? -13.399 3.021 8.398 1.00 91.06 83 ASP A O 1
ATOM 669 N N . ARG A 1 84 ? -12.472 3.215 6.369 1.00 90.50 84 ARG A N 1
ATOM 670 C CA . ARG A 1 84 ? -13.597 2.654 5.626 1.00 90.50 84 ARG A CA 1
ATOM 671 C C . ARG A 1 84 ? -13.125 2.182 4.262 1.00 90.50 84 ARG A C 1
ATOM 673 O O . ARG A 1 84 ? -12.338 2.874 3.618 1.00 90.50 84 ARG A O 1
ATOM 680 N N . ALA A 1 85 ? -13.685 1.074 3.799 1.00 81.69 85 ALA A N 1
ATOM 681 C CA . ALA A 1 85 ? -13.496 0.592 2.437 1.00 81.69 85 ALA A CA 1
ATOM 682 C C . ALA A 1 85 ? -14.378 1.349 1.426 1.00 81.69 85 ALA A C 1
ATOM 684 O O . ALA A 1 85 ? -14.018 1.511 0.265 1.00 81.69 85 ALA A O 1
ATOM 685 N N . ASN A 1 86 ? -15.525 1.878 1.867 1.00 81.50 86 ASN A N 1
ATOM 686 C CA . ASN A 1 86 ? -16.414 2.660 1.010 1.00 81.50 86 ASN A CA 1
ATOM 687 C C . ASN A 1 86 ? -15.909 4.105 0.861 1.00 81.50 86 ASN A C 1
ATOM 689 O O . ASN A 1 86 ? -16.249 4.988 1.660 1.00 81.50 86 ASN A O 1
ATOM 693 N N . ILE A 1 87 ? -15.074 4.328 -0.152 1.00 79.00 87 ILE A N 1
ATOM 694 C CA . ILE A 1 87 ? -14.474 5.623 -0.471 1.00 79.00 87 ILE A CA 1
ATOM 695 C C . ILE A 1 87 ? -14.804 6.050 -1.901 1.00 79.00 87 ILE A C 1
ATOM 697 O O . ILE A 1 87 ? -14.901 5.238 -2.815 1.00 79.00 87 ILE A O 1
ATOM 701 N N . HIS A 1 88 ? -14.959 7.356 -2.101 1.00 78.62 88 HIS A N 1
ATOM 702 C CA . HIS A 1 88 ? -15.039 7.926 -3.440 1.00 78.62 88 HIS A CA 1
ATOM 703 C C . HIS A 1 88 ? -13.627 8.215 -3.951 1.00 78.62 88 HIS A C 1
ATOM 705 O O . HIS A 1 88 ? -12.868 8.935 -3.297 1.00 78.62 88 HIS A O 1
ATOM 711 N N . ILE A 1 89 ? -13.298 7.671 -5.119 1.00 78.69 89 ILE A N 1
ATOM 712 C CA . ILE A 1 89 ? -11.998 7.827 -5.770 1.00 78.69 89 ILE A CA 1
ATOM 713 C C . ILE A 1 89 ? -12.154 8.783 -6.955 1.00 78.69 89 ILE A C 1
ATOM 715 O O . ILE A 1 89 ? -13.118 8.685 -7.712 1.00 78.69 89 ILE A O 1
ATOM 719 N N . LYS A 1 90 ? -11.225 9.737 -7.077 1.00 73.81 90 LYS A N 1
ATOM 720 C CA . LYS A 1 90 ? -11.195 10.710 -8.177 1.00 73.81 90 LYS A CA 1
ATOM 721 C C . LYS A 1 90 ? -10.572 10.093 -9.431 1.00 73.81 90 LYS A C 1
ATOM 723 O O . LYS A 1 90 ? -9.785 9.154 -9.337 1.00 73.81 90 LYS A O 1
ATOM 728 N N . ASP A 1 91 ? -10.871 10.674 -10.589 1.00 74.31 91 ASP A N 1
ATOM 729 C CA . ASP A 1 91 ? -10.250 10.277 -11.855 1.00 74.31 91 ASP A CA 1
ATOM 730 C C . ASP A 1 91 ? -8.715 10.372 -11.785 1.00 74.31 91 ASP A C 1
ATOM 732 O O . ASP A 1 91 ? -8.166 11.343 -11.259 1.00 74.31 91 ASP A O 1
ATOM 7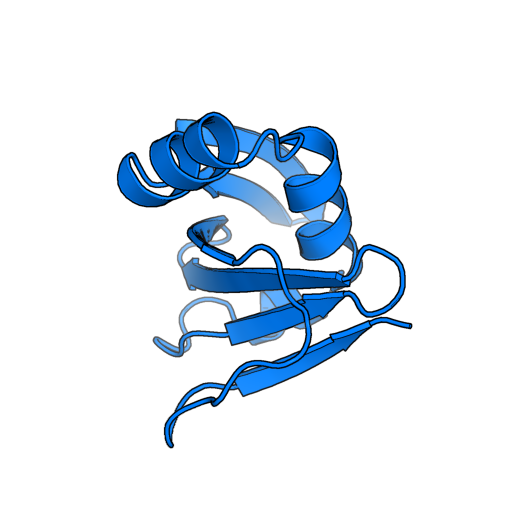36 N N . GLY A 1 92 ? -8.033 9.367 -12.342 1.00 76.56 92 GLY A N 1
ATOM 737 C CA . GLY A 1 92 ? -6.568 9.278 -12.379 1.00 76.56 92 GLY A CA 1
ATOM 738 C C . GLY A 1 92 ? -5.927 8.482 -11.235 1.00 76.56 92 GLY A C 1
ATOM 739 O O . GLY A 1 92 ? -4.722 8.260 -11.270 1.00 76.56 92 GLY A O 1
ATOM 740 N N . THR A 1 93 ? -6.700 8.016 -10.251 1.00 81.94 93 THR A N 1
ATOM 741 C CA . THR A 1 93 ? -6.214 7.103 -9.203 1.00 81.94 93 THR A CA 1
ATOM 742 C C . THR A 1 93 ? -6.504 5.653 -9.594 1.00 81.94 93 THR A C 1
ATOM 744 O O . THR A 1 93 ? -7.642 5.319 -9.934 1.00 81.94 93 THR A O 1
ATOM 747 N N . ARG A 1 94 ? -5.499 4.770 -9.528 1.00 85.81 94 ARG A N 1
ATOM 748 C CA . ARG A 1 94 ? -5.719 3.330 -9.747 1.00 85.81 94 ARG A CA 1
ATOM 749 C C . ARG A 1 94 ? -6.415 2.712 -8.540 1.00 85.81 94 ARG A C 1
ATOM 751 O O . ARG A 1 94 ? -6.059 3.017 -7.406 1.00 85.81 94 ARG A O 1
ATOM 758 N N . LEU A 1 95 ? -7.379 1.830 -8.789 1.00 88.38 95 LEU A N 1
ATOM 759 C CA . LEU A 1 95 ? -8.109 1.103 -7.753 1.00 88.38 95 LEU A CA 1
ATOM 760 C C . LEU A 1 95 ? -7.673 -0.363 -7.725 1.00 88.38 95 LEU A C 1
ATOM 762 O O . LEU A 1 95 ? -7.714 -1.042 -8.750 1.00 88.38 95 LEU A O 1
ATOM 766 N N . GLU A 1 96 ? -7.313 -0.835 -6.537 1.00 88.06 96 GLU A N 1
ATOM 767 C CA . GLU A 1 96 ? -7.069 -2.238 -6.224 1.00 88.06 96 GLU A CA 1
ATOM 768 C C . GLU A 1 96 ? -7.974 -2.676 -5.072 1.00 88.06 96 GLU A C 1
ATOM 770 O O . GLU A 1 96 ? -7.919 -2.106 -3.984 1.00 88.06 96 GLU A O 1
ATOM 775 N N . GLU A 1 97 ? -8.804 -3.689 -5.314 1.00 84.50 97 GLU A N 1
ATOM 776 C CA . GLU A 1 97 ? -9.663 -4.300 -4.298 1.00 84.50 97 GLU A CA 1
ATOM 777 C C . GLU A 1 97 ? -9.072 -5.648 -3.891 1.00 84.50 97 GLU A C 1
ATOM 779 O O . GLU A 1 97 ? -8.833 -6.511 -4.741 1.00 84.50 97 GLU A O 1
ATOM 784 N N . ILE A 1 98 ? -8.838 -5.823 -2.591 1.00 84.50 98 ILE A N 1
ATOM 785 C CA . ILE A 1 98 ? -8.422 -7.099 -2.010 1.00 84.50 98 ILE A CA 1
ATOM 786 C C . ILE A 1 98 ? -9.569 -7.666 -1.169 1.00 84.50 98 ILE A C 1
ATOM 788 O O . ILE A 1 98 ? -10.293 -6.920 -0.498 1.00 84.50 98 ILE A O 1
ATOM 792 N N . ALA A 1 99 ? -9.775 -8.973 -1.331 1.00 66.94 99 ALA A N 1
ATOM 793 C CA . ALA A 1 99 ? -10.891 -9.721 -0.769 1.00 66.94 99 ALA A CA 1
ATOM 794 C C . ALA A 1 99 ? -10.643 -10.136 0.669 1.00 66.94 99 ALA A C 1
ATOM 796 O O . ALA A 1 99 ? -9.465 -10.399 1.006 1.00 66.94 99 ALA A O 1
#